Protein AF-J9GJM1-F1 (afdb_monomer_lite)

Structure (mmCIF, N/CA/C/O backbone):
data_AF-J9GJM1-F1
#
_entry.id   AF-J9GJM1-F1
#
loop_
_atom_site.group_PDB
_atom_site.id
_atom_site.type_symbol
_atom_site.label_atom_id
_atom_site.label_alt_id
_atom_site.label_comp_id
_atom_site.label_asym_id
_atom_site.label_entity_id
_atom_site.label_seq_id
_atom_site.pdbx_PDB_ins_code
_atom_site.Cartn_x
_a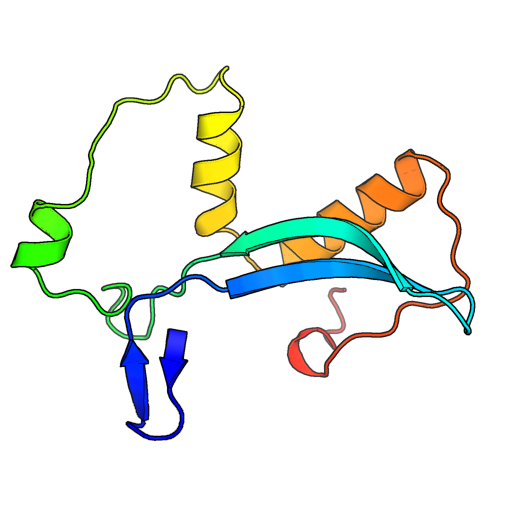tom_site.Cartn_y
_atom_site.Cartn_z
_atom_site.occupancy
_atom_site.B_iso_or_equiv
_atom_site.auth_seq_id
_atom_site.auth_comp_id
_atom_site.auth_asym_id
_atom_site.auth_atom_id
_atom_site.pdbx_PDB_model_num
ATOM 1 N N . MET A 1 1 ? 3.199 -7.827 -9.903 1.00 84.38 1 MET A N 1
ATOM 2 C CA . MET A 1 1 ? 2.389 -8.798 -9.146 1.00 84.38 1 MET A CA 1
ATOM 3 C C . MET A 1 1 ? 2.977 -10.176 -9.384 1.00 84.38 1 MET A C 1
ATOM 5 O O . MET A 1 1 ? 3.256 -10.473 -10.536 1.00 84.38 1 MET A O 1
ATOM 9 N N . PHE A 1 2 ? 3.234 -10.973 -8.349 1.00 85.38 2 PHE A N 1
ATOM 10 C CA . PHE A 1 2 ? 3.611 -12.375 -8.567 1.00 85.38 2 PHE A CA 1
ATOM 11 C C . PHE A 1 2 ? 2.411 -13.164 -9.107 1.00 85.38 2 PHE A C 1
ATOM 13 O O . PHE A 1 2 ? 1.360 -13.179 -8.471 1.00 85.38 2 PHE A O 1
ATOM 20 N N . ASP A 1 3 ? 2.573 -13.769 -10.278 1.00 86.44 3 ASP A N 1
ATOM 21 C CA . ASP A 1 3 ? 1.621 -14.689 -10.883 1.00 86.44 3 ASP A CA 1
ATOM 22 C C . ASP A 1 3 ? 2.062 -16.124 -10.585 1.00 86.44 3 ASP A C 1
ATOM 24 O O . ASP A 1 3 ? 3.156 -16.548 -10.965 1.00 86.44 3 ASP A O 1
ATOM 28 N N . HIS A 1 4 ? 1.202 -16.861 -9.887 1.00 87.00 4 HIS A N 1
ATOM 29 C CA . HIS A 1 4 ? 1.449 -18.249 -9.515 1.00 87.00 4 HIS A CA 1
ATOM 30 C C . HIS A 1 4 ? 1.315 -19.213 -10.697 1.00 87.00 4 HIS A C 1
ATOM 32 O O . HIS A 1 4 ? 1.875 -20.299 -10.627 1.00 87.00 4 HIS A O 1
ATOM 38 N N . VAL A 1 5 ? 0.624 -18.829 -11.778 1.00 90.69 5 VAL A N 1
ATOM 39 C CA . VAL A 1 5 ? 0.465 -19.682 -12.965 1.00 90.69 5 VAL A CA 1
ATOM 40 C C . VAL A 1 5 ? 1.752 -19.692 -13.783 1.00 90.69 5 VAL A C 1
ATOM 42 O O . VAL A 1 5 ? 2.293 -20.749 -14.092 1.00 90.69 5 VAL A O 1
ATOM 45 N N . THR A 1 6 ? 2.286 -18.513 -14.103 1.00 88.75 6 THR A N 1
ATOM 46 C CA . THR A 1 6 ? 3.533 -18.391 -14.877 1.00 88.75 6 THR A CA 1
ATOM 47 C C . THR A 1 6 ? 4.795 -18.368 -14.011 1.00 88.75 6 THR A C 1
ATOM 49 O O . THR A 1 6 ? 5.902 -18.285 -14.543 1.00 88.75 6 THR A O 1
ATOM 52 N N . HIS A 1 7 ? 4.651 -18.406 -12.680 1.00 86.50 7 HIS A N 1
ATOM 53 C CA . HIS A 1 7 ? 5.738 -18.246 -11.706 1.00 86.50 7 HIS A CA 1
ATOM 54 C C . HIS A 1 7 ? 6.598 -16.993 -11.956 1.00 86.50 7 HIS A C 1
ATOM 56 O O . HIS A 1 7 ? 7.812 -16.978 -11.721 1.00 86.50 7 HIS A O 1
ATOM 62 N N . SER A 1 8 ? 5.973 -15.916 -12.436 1.00 85.06 8 SER A N 1
ATOM 63 C CA . SER A 1 8 ? 6.656 -14.702 -12.882 1.00 85.06 8 SER A CA 1
ATOM 64 C C . SER A 1 8 ? 6.061 -13.443 -12.253 1.00 85.06 8 SER A C 1
ATOM 66 O O . SER A 1 8 ? 4.963 -13.452 -11.704 1.00 85.06 8 SER A O 1
ATOM 68 N N . PHE A 1 9 ? 6.806 -12.335 -12.279 1.00 85.62 9 PHE A N 1
ATOM 69 C CA . PHE A 1 9 ? 6.259 -11.039 -11.883 1.00 85.62 9 PHE A CA 1
ATOM 70 C C . PHE A 1 9 ? 5.691 -10.333 -13.111 1.00 85.62 9 PHE A C 1
ATOM 72 O O . PHE A 1 9 ? 6.446 -9.930 -13.991 1.00 85.62 9 PHE A O 1
ATOM 79 N N . ILE A 1 10 ? 4.375 -10.137 -13.129 1.00 89.12 10 ILE A N 1
ATOM 80 C CA . ILE A 1 10 ? 3.666 -9.394 -14.173 1.00 89.12 10 ILE A CA 1
ATOM 81 C C . ILE A 1 10 ? 3.471 -7.928 -13.773 1.00 89.12 10 ILE A C 1
ATOM 83 O O . ILE A 1 10 ? 3.426 -7.590 -12.582 1.00 89.12 10 ILE A O 1
ATOM 87 N N . TYR A 1 11 ? 3.343 -7.043 -14.759 1.00 89.56 11 TYR A N 1
ATOM 88 C CA . TYR A 1 11 ? 3.008 -5.643 -14.516 1.00 89.56 11 TYR A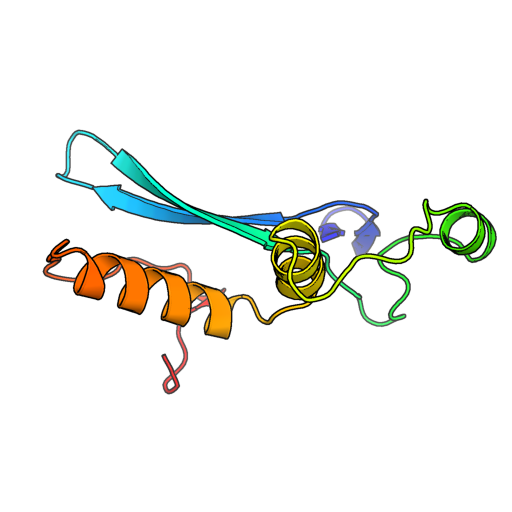 CA 1
ATOM 89 C C . TYR A 1 11 ? 1.589 -5.514 -13.946 1.00 89.56 11 TYR A C 1
ATOM 91 O O . TYR A 1 11 ? 0.641 -6.079 -14.482 1.00 89.56 11 TYR A O 1
ATOM 99 N N . GLY A 1 12 ? 1.443 -4.777 -12.846 1.00 90.00 12 GLY A N 1
ATOM 100 C CA . GLY A 1 12 ? 0.150 -4.558 -12.203 1.00 90.00 12 GLY A CA 1
ATOM 101 C C . GLY A 1 12 ? 0.274 -3.924 -10.822 1.00 90.00 12 GLY A C 1
ATOM 102 O O . GLY A 1 12 ? 1.370 -3.842 -10.254 1.00 90.00 12 GLY A O 1
ATOM 103 N N . MET A 1 13 ? -0.866 -3.495 -10.283 1.00 91.62 13 MET A N 1
ATOM 104 C CA . MET A 1 13 ? -0.991 -2.923 -8.942 1.00 91.62 13 MET A CA 1
ATOM 105 C C . MET A 1 13 ? -1.805 -3.853 -8.039 1.00 91.62 13 MET A C 1
ATOM 107 O O . MET A 1 13 ? -2.652 -4.606 -8.511 1.00 91.62 13 MET A O 1
ATOM 111 N N . LYS A 1 14 ? -1.533 -3.807 -6.736 1.00 92.12 14 LYS A N 1
ATOM 112 C CA . LYS A 1 14 ? -2.332 -4.449 -5.691 1.00 92.12 14 LYS A CA 1
ATOM 113 C C . LYS A 1 14 ? -3.053 -3.369 -4.898 1.00 92.12 14 LYS A C 1
ATOM 115 O O . LYS A 1 14 ? -2.421 -2.387 -4.520 1.00 92.12 14 LYS A O 1
ATOM 120 N N . CYS A 1 15 ? -4.338 -3.567 -4.643 1.00 94.19 15 CYS A N 1
ATOM 121 C CA . CYS A 1 15 ? -5.096 -2.742 -3.713 1.00 94.19 15 CYS A CA 1
ATOM 122 C C . CYS A 1 15 ? -5.036 -3.394 -2.329 1.00 94.19 15 CYS A C 1
ATOM 124 O O . CYS A 1 15 ? -5.337 -4.581 -2.201 1.00 94.19 15 CYS A O 1
ATOM 126 N N . LEU A 1 16 ? -4.602 -2.640 -1.326 1.00 95.19 16 LEU A N 1
ATOM 127 C CA . LEU A 1 16 ? -4.761 -2.980 0.081 1.00 95.19 16 LEU A CA 1
ATOM 128 C C . LEU A 1 16 ? -5.943 -2.170 0.604 1.00 95.19 16 LEU A C 1
ATOM 130 O O . LEU A 1 16 ? -6.004 -0.966 0.373 1.00 95.19 16 LEU A O 1
ATOM 134 N N . THR A 1 17 ? -6.882 -2.821 1.280 1.00 96.19 17 THR A N 1
ATOM 135 C CA . THR A 1 17 ? -8.115 -2.180 1.743 1.00 96.19 17 THR A CA 1
ATOM 136 C C . THR A 1 17 ? -8.359 -2.547 3.194 1.00 96.19 17 THR A C 1
ATOM 138 O O . THR A 1 17 ? -8.386 -3.729 3.534 1.00 96.19 17 THR A O 1
ATOM 141 N N . LEU A 1 18 ? -8.560 -1.533 4.030 1.00 96.44 18 LEU A N 1
ATOM 142 C CA . LEU A 1 18 ? -9.104 -1.692 5.369 1.00 96.44 18 LEU A CA 1
ATOM 143 C C . LEU A 1 18 ? -10.621 -1.550 5.279 1.00 96.44 18 LEU A C 1
ATOM 145 O O . LEU A 1 18 ? -11.133 -0.563 4.743 1.00 96.44 18 LEU A O 1
ATOM 149 N N . ALA A 1 19 ? -11.340 -2.531 5.812 1.00 96.69 19 ALA A N 1
ATOM 150 C CA . ALA A 1 19 ? -12.791 -2.527 5.816 1.00 96.69 19 ALA A CA 1
ATOM 151 C C . ALA A 1 19 ? -13.345 -2.756 7.222 1.00 96.69 19 ALA A C 1
ATOM 153 O O . ALA A 1 19 ? -12.817 -3.561 7.991 1.00 96.69 19 ALA A O 1
ATOM 154 N N . LEU A 1 20 ? -14.427 -2.048 7.536 1.00 95.75 20 LEU A N 1
ATOM 155 C CA . LEU A 1 20 ? -15.202 -2.222 8.754 1.00 95.75 20 LEU A CA 1
ATOM 156 C C . LEU A 1 20 ? -16.386 -3.143 8.465 1.00 95.75 20 LEU A C 1
ATOM 158 O O . LEU A 1 20 ? -17.180 -2.869 7.565 1.00 95.75 20 LEU A O 1
ATOM 162 N N . SER A 1 21 ? -16.521 -4.210 9.248 1.00 94.50 21 SER A N 1
ATOM 163 C CA . SER A 1 21 ? -17.643 -5.142 9.146 1.00 94.50 21 SER A CA 1
ATOM 164 C C . SER A 1 21 ? -18.482 -5.122 10.418 1.00 94.50 21 SER A C 1
ATOM 166 O O . SER A 1 21 ? -17.941 -5.201 11.521 1.00 94.50 21 SER A O 1
ATOM 168 N N . ASP A 1 22 ? -19.803 -5.048 10.258 1.00 92.00 22 ASP A N 1
ATOM 169 C CA . ASP A 1 22 ? -20.781 -5.215 11.345 1.00 92.00 22 ASP A CA 1
ATOM 170 C C . ASP A 1 22 ? -21.356 -6.648 11.404 1.00 92.00 22 ASP A C 1
ATOM 172 O O . ASP A 1 22 ? -22.286 -6.930 12.161 1.00 92.00 22 ASP A O 1
ATOM 176 N N . GLY A 1 23 ? -20.806 -7.563 10.594 1.00 91.69 23 GLY A N 1
ATOM 177 C CA . GLY A 1 23 ? -21.275 -8.942 10.441 1.00 91.69 23 GLY A CA 1
ATOM 178 C C . GLY A 1 23 ? -22.383 -9.130 9.398 1.00 91.69 23 GLY A C 1
ATOM 179 O O . GLY A 1 23 ? -22.711 -10.271 9.078 1.00 91.69 23 GLY A O 1
ATOM 180 N N . LYS A 1 24 ? -22.941 -8.050 8.839 1.00 93.62 24 LYS A N 1
ATOM 181 C CA . LYS A 1 24 ? -23.923 -8.080 7.737 1.00 93.62 24 LYS A CA 1
ATOM 182 C C . LYS A 1 24 ? -23.435 -7.307 6.515 1.00 93.62 24 LYS A C 1
ATOM 184 O O . LYS A 1 24 ? -23.603 -7.760 5.388 1.00 93.62 24 LYS A O 1
ATOM 189 N N . SER A 1 25 ? -22.825 -6.157 6.755 1.00 94.62 25 SER A N 1
ATOM 190 C CA . SER A 1 25 ? -22.295 -5.224 5.771 1.00 94.62 25 SER A CA 1
ATOM 191 C C . SER A 1 25 ? -20.793 -5.061 5.974 1.00 94.62 25 SER A C 1
ATOM 193 O O . SER A 1 25 ? -20.285 -5.192 7.088 1.00 94.62 25 SER A O 1
ATOM 195 N N . CYS A 1 26 ? -20.081 -4.760 4.891 1.00 95.00 26 CYS A N 1
ATOM 196 C CA . CYS A 1 26 ? -18.643 -4.521 4.907 1.00 95.00 26 CYS A CA 1
ATOM 197 C C . CYS A 1 26 ? -18.349 -3.216 4.167 1.00 95.00 26 CYS A C 1
ATOM 199 O O . CYS A 1 26 ? -18.620 -3.101 2.971 1.00 95.00 26 CYS A O 1
ATOM 201 N N . TYR A 1 27 ? -17.825 -2.229 4.888 1.00 94.81 27 TYR A N 1
ATOM 202 C CA . TYR A 1 27 ? -17.579 -0.884 4.385 1.00 94.81 27 TYR A CA 1
ATOM 203 C C . TYR A 1 27 ? -16.075 -0.671 4.209 1.00 94.81 27 TYR A C 1
ATOM 205 O O . TYR A 1 27 ? -15.350 -0.747 5.202 1.00 94.81 27 TYR A O 1
ATOM 213 N N . PRO A 1 28 ? -15.571 -0.394 2.995 1.00 96.12 28 PRO A N 1
ATOM 214 C CA . PRO A 1 28 ? -14.184 0.018 2.828 1.00 96.12 28 PRO A CA 1
ATOM 215 C C . PRO A 1 28 ? -14.003 1.406 3.453 1.00 96.12 28 PRO A C 1
ATOM 217 O O . PRO A 1 28 ? -14.676 2.356 3.057 1.00 96.12 28 PRO A O 1
ATOM 220 N N . ILE A 1 29 ? -13.117 1.513 4.442 1.00 95.88 29 ILE A N 1
ATOM 221 C CA . ILE A 1 29 ? -12.878 2.760 5.187 1.00 95.88 29 ILE A CA 1
ATOM 222 C C . ILE A 1 29 ? -11.532 3.403 4.847 1.00 95.88 29 ILE A C 1
ATOM 224 O O . ILE A 1 29 ? -11.382 4.608 5.015 1.00 95.88 29 ILE A O 1
ATOM 228 N N . ASP A 1 30 ? -10.572 2.626 4.340 1.00 95.75 30 ASP A N 1
ATOM 229 C CA . ASP A 1 30 ? -9.288 3.135 3.855 1.00 95.75 30 ASP A CA 1
ATOM 230 C C . ASP A 1 30 ? -8.713 2.200 2.778 1.00 95.75 30 ASP A C 1
ATOM 232 O O . ASP A 1 30 ? -9.021 1.003 2.747 1.00 95.75 30 ASP A O 1
ATOM 236 N N . PHE A 1 31 ? -7.886 2.729 1.876 1.00 95.44 31 PHE A N 1
ATOM 237 C CA . PHE A 1 31 ? -7.210 1.930 0.859 1.00 95.44 31 PHE A CA 1
ATOM 238 C C . PHE A 1 31 ? -5.898 2.551 0.375 1.00 95.44 31 PHE A C 1
ATOM 240 O O . PHE A 1 31 ? -5.691 3.762 0.394 1.00 95.44 31 PHE A O 1
ATOM 247 N N . SER A 1 32 ? -5.016 1.696 -0.134 1.00 95.00 32 SER A N 1
ATOM 248 C CA . SER A 1 32 ? -3.762 2.088 -0.763 1.00 95.00 32 SER A CA 1
ATOM 249 C C . SER A 1 32 ? -3.469 1.194 -1.959 1.00 95.00 32 SER A C 1
ATOM 251 O O . SER A 1 32 ? -3.839 0.018 -2.016 1.00 95.00 32 SER A O 1
ATOM 253 N N . LEU A 1 33 ? -2.778 1.755 -2.945 1.00 94.69 33 LEU A N 1
ATOM 254 C CA . LEU A 1 33 ? -2.329 1.015 -4.115 1.00 94.69 33 LEU A CA 1
ATOM 255 C C . LEU A 1 33 ? -0.836 0.762 -3.996 1.00 94.69 33 LEU A C 1
ATOM 257 O O . LEU A 1 33 ? -0.089 1.690 -3.731 1.00 94.69 33 LEU A O 1
ATOM 261 N N . HIS A 1 34 ? -0.405 -0.469 -4.250 1.00 93.62 34 HIS A N 1
ATOM 262 C CA . HIS A 1 34 ? 0.988 -0.896 -4.171 1.00 93.62 34 HIS A CA 1
ATOM 263 C C . HIS A 1 34 ? 1.439 -1.532 -5.481 1.00 93.62 34 HIS A C 1
ATOM 265 O O . HIS A 1 34 ? 0.679 -2.231 -6.154 1.00 93.62 34 HIS A O 1
ATOM 271 N N . ARG A 1 35 ? 2.713 -1.361 -5.826 1.00 91.69 35 ARG A N 1
ATOM 272 C CA . ARG A 1 35 ? 3.368 -2.090 -6.917 1.00 91.69 35 ARG A CA 1
ATOM 273 C C . ARG A 1 35 ? 4.460 -2.990 -6.360 1.00 91.69 35 ARG A C 1
ATOM 275 O O . ARG A 1 35 ? 5.144 -2.658 -5.401 1.00 91.69 35 ARG A O 1
ATOM 282 N N . GLU A 1 36 ? 4.648 -4.147 -6.981 1.00 89.81 36 GLU A N 1
ATOM 283 C CA . GLU A 1 36 ? 5.623 -5.128 -6.503 1.00 89.81 36 GLU A CA 1
ATOM 284 C C . GLU A 1 36 ? 6.889 -5.078 -7.345 1.00 89.81 36 GLU A C 1
ATOM 286 O O . GLU A 1 36 ? 6.845 -5.347 -8.542 1.00 89.81 36 GLU A O 1
ATOM 291 N N . LYS A 1 37 ? 8.021 -4.778 -6.702 1.00 88.75 37 LYS A N 1
ATOM 292 C CA . LYS A 1 37 ? 9.351 -4.735 -7.332 1.00 88.75 37 LYS A CA 1
ATOM 293 C C . LYS A 1 37 ? 9.733 -6.072 -7.976 1.00 88.75 37 LYS A C 1
ATOM 295 O O . LYS A 1 37 ? 10.363 -6.082 -9.032 1.00 88.75 37 LYS A O 1
ATOM 300 N N . GLY A 1 38 ? 9.355 -7.183 -7.343 1.00 85.50 38 GLY A N 1
ATOM 301 C CA . GLY A 1 38 ? 9.817 -8.524 -7.698 1.00 85.50 38 GLY A CA 1
ATOM 302 C C . GLY A 1 38 ? 11.315 -8.726 -7.450 1.00 85.50 38 GLY A C 1
ATOM 303 O O . GLY A 1 38 ? 12.036 -7.789 -7.102 1.00 85.50 38 GLY A O 1
ATOM 304 N N . LYS A 1 39 ? 11.810 -9.956 -7.644 1.00 84.50 39 LYS A N 1
ATOM 305 C CA . LYS A 1 39 ? 13.232 -10.297 -7.415 1.00 84.50 39 LYS A CA 1
ATOM 306 C C . LYS A 1 39 ? 14.185 -9.456 -8.276 1.00 84.50 39 LYS A C 1
ATOM 308 O O . LYS A 1 39 ? 15.230 -9.023 -7.802 1.00 84.50 39 LYS A O 1
ATOM 313 N N . LYS A 1 40 ? 13.797 -9.183 -9.527 1.00 86.81 40 LYS A N 1
ATOM 314 C CA . LYS A 1 40 ? 14.575 -8.394 -10.499 1.00 86.81 40 LYS A CA 1
ATOM 315 C C . LYS A 1 40 ? 14.430 -6.874 -10.326 1.00 86.81 40 LYS A C 1
ATOM 317 O O . LYS A 1 40 ? 15.102 -6.124 -11.030 1.00 86.81 40 LYS A O 1
ATOM 322 N N . LYS A 1 41 ? 13.577 -6.408 -9.401 1.00 88.56 41 LYS A N 1
ATOM 323 C CA . LYS A 1 41 ? 13.290 -4.979 -9.154 1.00 88.56 41 LYS A CA 1
ATOM 324 C C . LYS A 1 41 ? 12.845 -4.219 -10.415 1.00 88.56 41 LYS A C 1
ATOM 326 O O . LYS A 1 41 ? 13.099 -3.023 -10.563 1.00 88.56 41 LYS A O 1
ATOM 331 N N . ASP A 1 42 ? 12.203 -4.917 -11.343 1.00 90.94 42 ASP A N 1
ATOM 332 C CA . ASP A 1 42 ? 11.764 -4.398 -12.639 1.00 90.94 42 ASP A CA 1
ATOM 333 C C . ASP A 1 42 ? 10.255 -4.141 -12.706 1.00 90.94 42 ASP A C 1
ATOM 335 O O . ASP A 1 42 ? 9.784 -3.572 -13.688 1.00 90.94 42 ASP A O 1
ATOM 339 N N . TYR A 1 43 ? 9.513 -4.481 -11.647 1.00 90.12 43 TYR A N 1
ATOM 340 C CA . TYR A 1 43 ? 8.059 -4.331 -11.563 1.00 90.12 43 TYR A CA 1
ATOM 341 C C . TYR A 1 43 ? 7.295 -5.089 -12.662 1.00 90.12 43 TYR A C 1
ATOM 343 O O . TYR A 1 43 ? 6.186 -4.693 -13.024 1.00 90.12 43 TYR A O 1
ATOM 351 N N . GLY A 1 44 ? 7.887 -6.159 -13.206 1.00 89.94 44 GLY A N 1
ATOM 352 C CA . GLY A 1 44 ? 7.304 -6.919 -14.314 1.00 89.94 44 GLY A CA 1
ATOM 353 C C . GLY A 1 44 ? 7.337 -6.183 -15.655 1.00 89.94 44 GLY A C 1
ATOM 354 O O . GLY A 1 44 ? 6.516 -6.459 -16.525 1.00 89.94 44 GLY A O 1
ATOM 355 N N . LEU A 1 45 ? 8.253 -5.221 -15.820 1.00 91.44 45 LEU A N 1
ATOM 356 C CA . LEU A 1 45 ? 8.407 -4.426 -17.038 1.00 91.44 45 LEU A CA 1
ATOM 357 C C . LEU A 1 45 ? 9.780 -4.620 -17.680 1.00 91.44 45 LEU A C 1
ATOM 359 O O . LEU A 1 45 ? 10.818 -4.651 -17.014 1.00 91.44 45 LEU A O 1
ATOM 363 N N . THR A 1 46 ? 9.804 -4.625 -19.011 1.00 91.31 46 THR A N 1
ATOM 364 C CA . THR A 1 46 ? 11.052 -4.584 -19.781 1.00 91.31 46 THR A CA 1
ATOM 365 C C . THR A 1 46 ? 11.781 -3.246 -19.605 1.00 91.31 46 THR A C 1
ATOM 367 O O . THR A 1 46 ? 11.216 -2.236 -19.176 1.00 91.31 46 THR A O 1
ATOM 370 N N . LEU A 1 47 ? 13.067 -3.197 -19.968 1.00 92.00 47 LEU A N 1
ATOM 371 C CA . LEU A 1 47 ? 13.843 -1.948 -19.955 1.00 92.00 47 LEU A CA 1
ATOM 372 C C . LEU A 1 47 ? 13.227 -0.860 -20.848 1.00 92.00 47 LEU A C 1
ATOM 374 O O . LEU A 1 47 ? 13.224 0.304 -20.452 1.00 92.00 47 LEU A O 1
ATOM 378 N N . LYS A 1 48 ? 12.694 -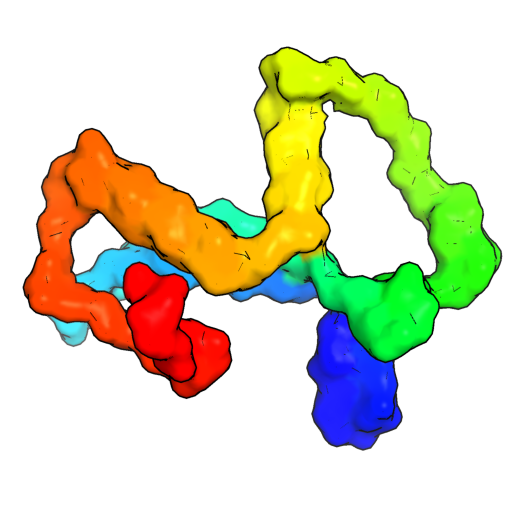1.232 -22.020 1.00 94.31 48 LYS A N 1
ATOM 379 C CA . LYS A 1 48 ? 12.029 -0.304 -22.945 1.00 94.31 48 LYS A CA 1
ATOM 380 C C . LYS A 1 48 ? 10.777 0.301 -22.302 1.00 94.31 48 LYS A C 1
ATOM 382 O O . LYS A 1 48 ? 10.706 1.517 -22.151 1.00 94.31 48 LYS A O 1
ATOM 387 N N . GLN A 1 49 ? 9.884 -0.543 -21.785 1.00 93.06 49 GLN A N 1
ATOM 388 C CA . GLN A 1 49 ? 8.655 -0.096 -21.117 1.00 93.06 49 GLN A CA 1
ATOM 389 C C . GLN A 1 49 ? 8.938 0.784 -19.891 1.00 93.06 49 GLN A C 1
ATOM 391 O O . GLN A 1 49 ? 8.264 1.785 -19.678 1.00 93.06 49 GLN A O 1
ATOM 396 N N . ARG A 1 50 ? 9.968 0.468 -19.090 1.00 90.75 50 ARG A N 1
ATOM 397 C CA . ARG A 1 50 ? 10.369 1.316 -17.949 1.00 90.75 50 ARG A CA 1
ATOM 398 C C . ARG A 1 50 ? 10.849 2.702 -18.376 1.00 90.75 50 ARG A C 1
ATOM 400 O O . ARG A 1 50 ? 10.638 3.671 -17.649 1.00 90.75 50 ARG A O 1
ATOM 407 N N . LYS A 1 51 ? 11.506 2.817 -19.533 1.00 92.19 51 LYS A N 1
ATOM 408 C CA . LYS A 1 51 ? 11.941 4.114 -20.071 1.00 92.19 51 LYS A CA 1
ATOM 409 C C . LYS A 1 51 ? 10.759 4.954 -20.555 1.00 92.19 51 LYS A C 1
ATOM 411 O O . LYS A 1 51 ? 10.796 6.163 -20.337 1.00 92.19 51 LYS A O 1
ATOM 416 N N . GLU A 1 52 ? 9.749 4.302 -21.129 1.00 93.94 52 GLU A N 1
ATOM 417 C CA . GLU A 1 52 ? 8.507 4.889 -21.658 1.00 93.94 52 GLU A CA 1
ATOM 418 C C . GLU A 1 52 ? 7.478 5.248 -20.575 1.00 93.94 52 GLU A C 1
ATOM 420 O O . GLU A 1 52 ? 6.513 5.953 -20.861 1.00 93.94 52 GLU A O 1
ATOM 425 N N . GLN A 1 53 ? 7.666 4.799 -19.327 1.00 89.69 53 GLN A N 1
ATOM 426 C CA . GLN A 1 53 ? 6.786 5.190 -18.227 1.00 89.69 53 GLN A CA 1
ATOM 427 C C . GLN A 1 53 ? 6.684 6.710 -18.116 1.00 89.69 53 GLN A C 1
ATOM 429 O O . GLN 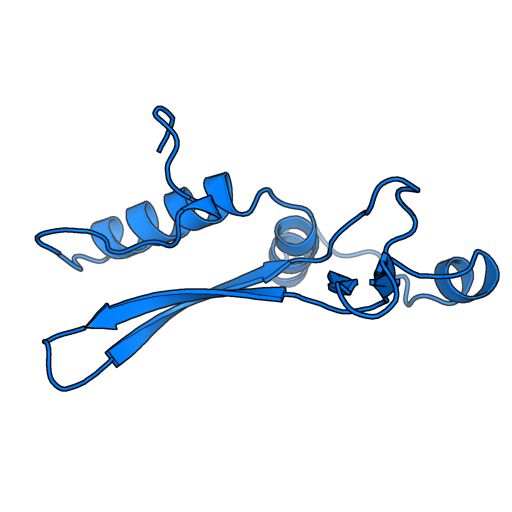A 1 53 ? 7.692 7.417 -18.160 1.00 89.69 53 GLN A O 1
ATOM 434 N N . PHE A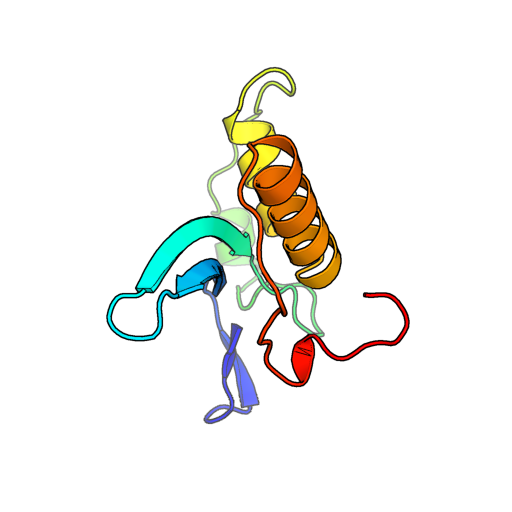 1 54 ? 5.460 7.183 -17.886 1.00 89.44 54 PHE A N 1
ATOM 435 C CA . PHE A 1 54 ? 5.182 8.589 -17.645 1.00 89.44 54 PHE A CA 1
ATOM 436 C C . PHE A 1 54 ? 6.030 9.125 -16.481 1.00 89.44 54 PHE A C 1
ATOM 438 O O . PHE A 1 54 ? 6.016 8.583 -15.367 1.00 89.44 54 PHE A O 1
ATOM 445 N N . LYS A 1 55 ? 6.776 10.198 -16.752 1.00 87.56 55 LYS A N 1
ATOM 446 C CA . LYS A 1 55 ? 7.659 10.870 -15.799 1.00 87.56 55 LYS A CA 1
ATOM 447 C C . LYS A 1 55 ? 7.230 12.317 -15.684 1.00 87.56 55 LYS A C 1
ATOM 449 O O . LYS A 1 55 ? 7.276 13.064 -16.651 1.00 87.56 55 LYS A O 1
ATOM 454 N N . GLU A 1 56 ? 6.876 12.699 -14.471 1.00 88.94 56 GLU A N 1
ATOM 455 C CA . GLU A 1 56 ? 6.519 14.064 -14.125 1.00 88.94 56 GLU A CA 1
ATOM 456 C C . GLU A 1 56 ? 7.169 14.406 -12.791 1.00 88.94 56 GLU A C 1
ATOM 458 O O . GLU A 1 56 ? 7.202 13.578 -11.868 1.00 88.94 56 GLU A O 1
ATOM 463 N N . LYS A 1 57 ? 7.718 15.620 -12.702 1.00 89.38 57 LYS A N 1
ATOM 464 C CA . LYS A 1 57 ? 8.274 16.142 -11.459 1.00 89.38 57 LYS A CA 1
ATOM 465 C C . LYS A 1 57 ? 7.114 16.581 -10.568 1.00 89.38 57 LYS A C 1
ATOM 467 O O . LYS A 1 57 ? 6.540 17.644 -10.769 1.00 89.38 57 LYS A O 1
ATOM 472 N N . ARG A 1 58 ? 6.788 15.753 -9.579 1.00 90.38 58 ARG A N 1
ATOM 473 C CA . ARG A 1 58 ? 5.729 16.036 -8.605 1.00 90.38 58 ARG A CA 1
ATOM 474 C C . ARG A 1 58 ? 6.251 16.946 -7.502 1.00 90.38 58 ARG A C 1
ATOM 476 O O . ARG A 1 58 ? 7.366 16.756 -7.014 1.00 90.38 58 ARG A O 1
ATOM 483 N N . ASN A 1 59 ? 5.445 17.922 -7.102 1.00 93.81 59 ASN A N 1
ATOM 484 C CA . ASN A 1 59 ? 5.745 18.755 -5.945 1.00 93.81 59 ASN A CA 1
ATOM 485 C C . ASN A 1 59 ? 5.484 17.949 -4.666 1.00 93.81 59 ASN A C 1
ATOM 487 O O . ASN A 1 59 ? 4.392 17.420 -4.492 1.00 93.81 59 ASN A O 1
ATOM 491 N N . ALA A 1 60 ? 6.459 17.887 -3.757 1.00 93.00 60 ALA A N 1
ATOM 492 C CA . ALA A 1 60 ? 6.340 17.147 -2.500 1.00 93.00 60 ALA A CA 1
ATOM 493 C C . ALA A 1 60 ? 5.197 17.640 -1.593 1.00 93.00 60 ALA A C 1
ATOM 495 O O . ALA A 1 60 ? 4.724 16.893 -0.744 1.00 93.00 60 ALA A O 1
ATOM 496 N N . LYS A 1 61 ? 4.739 18.885 -1.780 1.00 94.25 61 LYS A N 1
ATOM 497 C CA . LYS A 1 61 ? 3.589 19.448 -1.059 1.00 94.25 61 LYS A CA 1
ATOM 498 C C . LYS A 1 61 ? 2.243 18.956 -1.592 1.00 94.25 61 LYS A C 1
ATOM 500 O O . LYS A 1 61 ? 1.231 19.141 -0.923 1.00 94.25 61 LYS A O 1
ATOM 505 N N . ASN A 1 62 ? 2.216 18.367 -2.787 1.00 94.06 62 ASN A N 1
ATOM 506 C CA . ASN A 1 62 ? 0.972 17.962 -3.414 1.00 94.06 62 ASN A CA 1
ATOM 507 C C . ASN A 1 62 ? 0.577 16.529 -3.003 1.00 94.06 62 ASN A C 1
ATOM 509 O O . ASN A 1 62 ? 1.442 15.663 -2.826 1.00 94.06 62 ASN A O 1
ATOM 513 N N . PRO A 1 63 ? -0.731 16.231 -2.900 1.00 90.81 63 PRO A N 1
ATOM 514 C CA . PRO A 1 63 ? -1.203 14.923 -2.442 1.00 90.81 63 PRO A CA 1
ATOM 515 C C . PRO A 1 63 ? -0.875 13.746 -3.381 1.00 90.81 63 PRO A C 1
ATOM 517 O O . PRO A 1 63 ? -0.922 12.587 -2.959 1.00 90.81 63 PRO A O 1
ATOM 520 N N . ASP A 1 64 ? -0.573 14.012 -4.651 1.00 90.88 64 ASP A N 1
ATOM 521 C CA . ASP A 1 64 ? -0.179 13.009 -5.645 1.00 90.88 64 ASP A CA 1
ATOM 522 C C . ASP A 1 64 ? 1.250 12.493 -5.415 1.00 90.88 64 ASP A C 1
ATOM 524 O O . ASP A 1 64 ? 1.536 11.328 -5.702 1.00 90.88 64 ASP A O 1
ATOM 528 N N . TYR A 1 65 ? 2.136 13.313 -4.834 1.00 92.75 65 TYR A N 1
ATOM 529 C CA . TYR A 1 65 ? 3.467 12.873 -4.417 1.00 92.75 65 TYR A CA 1
ATOM 530 C C . TYR A 1 65 ? 3.371 11.793 -3.335 1.00 92.75 65 TYR A C 1
ATOM 532 O O . TYR A 1 65 ? 3.978 10.729 -3.473 1.00 92.75 65 TYR A O 1
ATOM 540 N N . ALA A 1 66 ? 2.554 12.035 -2.304 1.00 91.50 66 ALA A N 1
ATOM 541 C CA . ALA A 1 66 ? 2.315 11.072 -1.230 1.00 91.50 66 ALA A CA 1
ATOM 542 C C . ALA A 1 66 ? 1.745 9.754 -1.779 1.00 91.50 66 ALA A C 1
ATOM 544 O O . ALA A 1 66 ? 2.298 8.689 -1.516 1.00 91.50 66 ALA A O 1
ATOM 545 N N . ARG A 1 67 ? 0.732 9.829 -2.654 1.00 90.75 67 ARG A N 1
ATOM 546 C CA . ARG A 1 67 ? 0.147 8.649 -3.320 1.00 90.75 67 ARG A CA 1
ATOM 547 C C . ARG A 1 67 ? 1.155 7.869 -4.154 1.00 90.75 67 ARG A C 1
ATOM 549 O O . ARG A 1 67 ? 1.130 6.639 -4.196 1.00 90.75 67 ARG A O 1
ATOM 556 N N . LYS A 1 68 ? 2.069 8.572 -4.825 1.00 91.75 68 LYS A N 1
ATOM 557 C CA . LYS A 1 68 ? 3.126 7.919 -5.594 1.00 91.75 68 LYS A CA 1
ATOM 558 C C . LYS A 1 68 ? 4.129 7.202 -4.691 1.00 91.75 68 LYS A C 1
ATOM 560 O O . LYS A 1 68 ? 4.576 6.121 -5.068 1.00 91.75 68 LYS A O 1
ATOM 565 N N . ALA A 1 69 ? 4.476 7.786 -3.545 1.00 91.19 69 ALA A N 1
ATOM 566 C CA . ALA A 1 69 ? 5.364 7.170 -2.563 1.00 91.19 69 ALA A CA 1
ATOM 567 C C . ALA A 1 69 ? 4.720 5.936 -1.907 1.00 91.19 69 ALA A C 1
ATOM 569 O O . ALA A 1 69 ? 5.368 4.899 -1.801 1.00 91.19 69 ALA A O 1
ATOM 570 N N . GLU A 1 70 ? 3.426 6.008 -1.577 1.00 92.25 70 GLU A N 1
ATOM 571 C CA . GLU A 1 70 ? 2.647 4.890 -1.017 1.00 92.25 70 GLU A CA 1
ATOM 572 C C . GLU A 1 70 ? 2.680 3.640 -1.906 1.00 92.25 70 GLU A C 1
ATOM 574 O O . GLU A 1 70 ? 2.722 2.522 -1.399 1.00 92.25 70 GLU A O 1
ATOM 579 N N . CYS A 1 71 ? 2.782 3.814 -3.230 1.00 92.75 71 CYS A N 1
ATOM 580 C CA . CYS A 1 71 ? 2.918 2.698 -4.167 1.00 92.75 71 CYS A CA 1
ATOM 581 C C . CYS A 1 71 ? 4.120 1.788 -3.896 1.00 92.75 71 CYS A C 1
ATOM 583 O O . CYS A 1 71 ? 4.075 0.609 -4.250 1.00 92.75 71 CYS A O 1
ATOM 585 N N . ASP A 1 72 ? 5.195 2.331 -3.330 1.00 91.50 72 ASP A N 1
ATOM 586 C CA . ASP A 1 72 ? 6.426 1.602 -3.030 1.00 91.50 72 ASP A CA 1
ATOM 587 C C . ASP A 1 72 ? 6.593 1.295 -1.536 1.00 91.50 72 ASP A C 1
ATOM 589 O O . ASP A 1 72 ? 7.593 0.672 -1.164 1.00 91.50 72 ASP A O 1
ATOM 593 N N . GLU A 1 73 ? 5.628 1.705 -0.710 1.00 93.50 73 GLU A N 1
ATOM 594 C CA . GLU A 1 73 ? 5.612 1.461 0.729 1.00 93.50 73 GLU A CA 1
ATOM 595 C C . GLU A 1 73 ? 5.304 -0.009 1.043 1.00 93.50 73 GLU A C 1
ATOM 597 O O . GLU A 1 73 ? 4.653 -0.730 0.273 1.00 93.50 73 GLU A O 1
ATOM 602 N N . SER A 1 74 ? 5.779 -0.460 2.200 1.00 91.19 74 SER A N 1
ATOM 603 C CA . SER A 1 74 ? 5.458 -1.769 2.754 1.00 91.19 74 SER A CA 1
ATOM 604 C C . SER A 1 74 ? 3.952 -1.885 3.032 1.00 91.19 74 SER A C 1
ATOM 606 O O . SER A 1 74 ? 3.325 -0.992 3.599 1.00 91.19 74 SER A O 1
ATOM 608 N N . LYS A 1 75 ? 3.354 -3.025 2.656 1.00 90.69 75 LYS A N 1
ATOM 609 C CA . LYS A 1 75 ? 1.936 -3.306 2.946 1.00 90.69 75 LYS A CA 1
ATOM 610 C C . LYS A 1 75 ? 1.666 -3.361 4.450 1.00 90.69 75 LYS A C 1
ATOM 612 O O . LYS A 1 75 ? 0.572 -3.012 4.871 1.00 90.69 75 LYS A O 1
ATOM 617 N N . LEU A 1 76 ? 2.650 -3.797 5.240 1.00 91.88 76 LEU A N 1
ATOM 618 C CA . LEU A 1 76 ? 2.534 -3.889 6.693 1.00 91.88 76 LEU A CA 1
ATOM 619 C C . LEU A 1 76 ? 2.493 -2.494 7.325 1.00 91.88 76 LEU A C 1
ATOM 621 O O . LEU A 1 76 ? 1.582 -2.187 8.086 1.00 91.88 76 LEU A O 1
ATOM 625 N N . GLU A 1 77 ? 3.433 -1.629 6.944 1.00 92.94 77 GLU A N 1
ATOM 626 C CA . GLU A 1 77 ? 3.475 -0.241 7.418 1.00 92.94 77 GLU A CA 1
ATOM 627 C C . GLU A 1 77 ? 2.219 0.517 6.996 1.00 92.94 77 GLU A C 1
ATOM 629 O O . GLU A 1 77 ? 1.666 1.315 7.753 1.00 92.94 77 GLU A O 1
ATOM 634 N N . MET A 1 78 ? 1.709 0.216 5.802 1.00 94.50 78 MET A N 1
ATOM 635 C CA . MET A 1 78 ? 0.468 0.806 5.337 1.00 94.50 78 MET A CA 1
ATOM 636 C C . MET A 1 78 ? -0.763 0.304 6.089 1.00 94.50 78 MET A C 1
ATOM 638 O O . MET A 1 78 ? -1.588 1.119 6.489 1.00 94.50 78 MET A O 1
ATOM 642 N N . ALA A 1 79 ? -0.852 -0.995 6.379 1.00 94.12 79 ALA A N 1
ATOM 643 C CA . ALA A 1 79 ? -1.911 -1.536 7.228 1.00 94.12 79 ALA A CA 1
ATOM 644 C C . ALA A 1 79 ? -1.915 -0.871 8.617 1.00 94.12 79 ALA A C 1
ATOM 646 O O . ALA A 1 79 ? -2.969 -0.466 9.103 1.00 94.12 79 ALA A O 1
ATOM 647 N N . ARG A 1 80 ? -0.737 -0.666 9.221 1.00 93.50 80 ARG A N 1
ATOM 648 C CA . ARG A 1 80 ? -0.601 0.063 10.493 1.00 93.50 80 ARG A CA 1
ATOM 649 C C . ARG A 1 80 ? -1.079 1.499 10.394 1.00 93.50 80 ARG A C 1
ATOM 651 O O . ARG A 1 80 ? -1.861 1.939 11.231 1.00 93.50 80 ARG A O 1
ATOM 658 N N . ARG A 1 81 ? -0.652 2.223 9.355 1.00 94.94 81 ARG A N 1
ATOM 659 C CA . ARG A 1 81 ? -1.105 3.598 9.106 1.00 94.94 81 ARG A CA 1
ATOM 660 C C . ARG A 1 81 ? -2.624 3.675 8.968 1.00 94.94 81 ARG A C 1
ATOM 662 O O . ARG A 1 81 ? -3.215 4.542 9.601 1.00 94.94 81 ARG A O 1
ATOM 669 N N . MET A 1 82 ? -3.244 2.768 8.212 1.00 95.50 82 MET A N 1
ATOM 670 C CA . MET A 1 82 ? -4.703 2.712 8.045 1.00 95.50 82 MET A CA 1
ATOM 671 C C . MET A 1 82 ? -5.428 2.445 9.368 1.00 95.50 82 MET A C 1
ATOM 673 O O . MET A 1 82 ? -6.421 3.101 9.670 1.00 95.50 82 MET A O 1
ATOM 677 N N . LEU A 1 83 ? -4.920 1.521 10.191 1.00 95.38 83 LEU A N 1
ATOM 678 C CA . LEU A 1 83 ? -5.497 1.230 11.508 1.00 95.38 83 LEU A CA 1
ATOM 679 C C . LEU A 1 83 ? -5.383 2.435 12.453 1.00 95.38 83 LEU A C 1
ATOM 681 O O . LEU A 1 83 ? -6.376 2.833 13.058 1.00 95.38 83 LEU A O 1
ATOM 685 N N . CYS A 1 84 ? -4.204 3.061 12.537 1.00 94.94 84 CYS A N 1
ATOM 686 C CA . CYS A 1 84 ? -4.002 4.278 13.329 1.00 94.94 84 CYS A CA 1
ATOM 687 C C . CYS A 1 84 ? -4.901 5.426 12.854 1.00 94.94 84 CYS A C 1
ATOM 689 O O . CYS A 1 84 ? -5.448 6.161 13.672 1.00 94.94 84 CYS A O 1
ATOM 691 N N . HIS A 1 85 ? -5.072 5.569 11.539 1.00 95.75 85 HIS A N 1
ATOM 692 C CA . HIS A 1 85 ? -5.945 6.567 10.933 1.00 95.75 85 HIS A CA 1
ATOM 693 C C . HIS A 1 85 ? -7.415 6.324 11.307 1.00 95.75 85 HIS A C 1
ATOM 695 O O . HIS A 1 85 ? -8.082 7.244 11.775 1.00 95.75 85 HIS A O 1
ATOM 701 N N . ALA A 1 86 ? -7.894 5.080 11.210 1.00 96.12 86 ALA A N 1
ATOM 702 C CA . ALA A 1 86 ? -9.249 4.705 11.610 1.00 96.12 86 ALA A CA 1
ATOM 703 C C . ALA A 1 86 ? -9.522 5.015 13.095 1.00 96.12 86 ALA A C 1
ATOM 705 O O . ALA A 1 86 ? -10.514 5.673 13.414 1.00 96.12 86 ALA A O 1
ATOM 706 N N . VAL A 1 87 ? -8.612 4.620 13.994 1.00 96.00 87 VAL A N 1
ATOM 707 C CA . VAL A 1 87 ? -8.724 4.913 15.435 1.00 96.00 87 VAL A CA 1
ATOM 708 C C . VAL A 1 87 ? -8.669 6.419 15.702 1.00 96.00 87 VAL A C 1
ATOM 710 O O . VAL A 1 87 ? -9.478 6.935 16.470 1.00 96.00 87 VAL A O 1
ATOM 713 N N . GLY A 1 88 ? -7.769 7.146 15.031 1.00 96.75 88 GLY A N 1
ATOM 714 C CA . GLY A 1 88 ? -7.662 8.605 15.131 1.00 96.75 88 GLY A CA 1
ATOM 715 C C . GLY A 1 88 ? -8.932 9.346 14.695 1.00 96.75 88 GLY A C 1
ATOM 716 O O . GLY A 1 88 ? -9.218 10.423 15.211 1.00 96.75 88 GLY A O 1
ATOM 717 N N . HIS A 1 89 ? -9.729 8.744 13.809 1.00 95.81 89 HIS A N 1
ATOM 718 C CA . HIS A 1 89 ? -11.048 9.234 13.398 1.00 95.81 89 HIS A CA 1
ATOM 719 C C . HIS A 1 89 ? -12.217 8.683 14.232 1.00 95.81 89 HIS A C 1
ATOM 721 O O . HIS A 1 89 ? -13.376 8.897 13.881 1.00 95.81 89 HIS A O 1
ATOM 727 N N . GLY A 1 90 ? -11.943 8.005 15.349 1.00 95.88 90 GLY A N 1
ATOM 728 C CA . GLY A 1 90 ? -12.965 7.511 16.274 1.00 95.88 90 GLY A CA 1
ATOM 729 C C . GLY A 1 90 ? -13.634 6.201 15.849 1.00 95.88 90 GLY A C 1
ATOM 730 O O . GLY A 1 90 ? -14.641 5.811 16.445 1.00 95.88 90 GLY A O 1
ATOM 731 N N . ILE A 1 91 ? -13.096 5.500 14.846 1.00 95.12 91 ILE A N 1
ATOM 732 C CA . ILE A 1 91 ? -13.575 4.171 14.457 1.00 95.12 91 ILE A CA 1
ATOM 733 C C . ILE A 1 91 ? -12.984 3.146 15.425 1.00 95.12 91 ILE A C 1
ATOM 735 O O . ILE A 1 91 ? -11.806 2.798 15.354 1.00 95.12 91 ILE A O 1
ATOM 739 N N . ASN A 1 92 ? -13.827 2.644 16.325 1.00 91.44 92 ASN A N 1
ATOM 740 C CA . ASN A 1 92 ? -13.457 1.626 17.303 1.00 91.44 92 ASN A CA 1
ATOM 741 C C . ASN A 1 92 ? -13.836 0.225 16.805 1.00 91.44 92 ASN A C 1
ATOM 743 O O . ASN A 1 92 ? -14.934 0.014 16.291 1.00 91.44 92 ASN A O 1
ATOM 747 N N . PHE A 1 93 ? -12.956 -0.751 17.013 1.00 90.75 93 PHE A N 1
ATOM 748 C CA . PHE A 1 93 ? -13.173 -2.152 16.652 1.00 90.75 93 PHE A CA 1
ATOM 749 C C . PHE A 1 93 ? -12.661 -3.076 17.759 1.00 90.75 93 PHE A C 1
ATOM 751 O O . PHE A 1 93 ? -11.744 -2.735 18.501 1.00 90.75 93 PHE A O 1
ATOM 758 N N . LYS A 1 94 ? -13.279 -4.254 17.893 1.00 92.00 94 LYS A N 1
ATOM 759 C CA . LYS A 1 94 ? -12.932 -5.224 18.949 1.00 92.00 94 LYS A CA 1
ATOM 760 C C . LYS A 1 94 ? -11.730 -6.093 18.587 1.00 92.00 94 LYS A C 1
ATOM 762 O O . LYS A 1 94 ? -11.020 -6.554 19.469 1.00 92.00 94 LYS A O 1
ATOM 767 N N . TYR A 1 95 ? -11.556 -6.358 17.299 1.00 92.19 95 TYR A N 1
ATOM 768 C CA . TYR A 1 95 ? -10.490 -7.185 16.753 1.00 92.19 95 TYR A CA 1
ATOM 769 C C . TYR A 1 95 ? -10.267 -6.812 15.289 1.00 92.19 95 TYR A C 1
ATOM 771 O O . TYR A 1 95 ? -11.131 -6.202 14.655 1.00 92.19 95 TYR A O 1
ATOM 779 N N . VAL A 1 96 ? -9.111 -7.200 14.760 1.00 92.50 96 VAL A N 1
ATOM 780 C CA . VAL A 1 96 ? -8.765 -7.076 13.343 1.00 92.50 96 VAL A CA 1
ATOM 781 C C . VAL A 1 96 ? -8.689 -8.481 12.762 1.00 92.50 96 VAL A C 1
ATOM 783 O O . VAL A 1 96 ? -8.067 -9.362 13.352 1.00 92.50 96 VAL A O 1
ATOM 786 N N . LEU A 1 97 ? -9.326 -8.695 11.612 1.00 93.31 97 LEU A N 1
ATOM 787 C CA . LEU A 1 97 ? -9.119 -9.892 10.802 1.00 93.31 97 LEU A CA 1
ATOM 788 C C . LEU A 1 97 ? -8.153 -9.545 9.678 1.00 93.31 97 LEU A C 1
ATOM 790 O O . LEU A 1 97 ? -8.352 -8.556 8.974 1.00 93.31 97 LEU A O 1
ATOM 794 N N . ALA A 1 98 ? -7.123 -10.363 9.506 1.00 91.75 98 ALA A N 1
ATOM 795 C CA . ALA A 1 98 ? -6.149 -10.190 8.445 1.00 91.75 98 ALA A CA 1
ATOM 796 C C . ALA A 1 98 ? -5.688 -11.551 7.914 1.00 91.75 98 ALA A C 1
ATOM 798 O O . ALA A 1 98 ? -5.748 -12.562 8.613 1.00 91.75 98 ALA A O 1
ATOM 799 N N . ASP A 1 99 ? -5.239 -11.559 6.662 1.00 88.88 99 ASP A N 1
ATOM 800 C CA . ASP A 1 99 ? -4.589 -12.715 6.044 1.00 88.88 99 ASP A CA 1
ATOM 801 C C . ASP A 1 99 ? -3.269 -13.051 6.770 1.00 88.88 99 ASP A C 1
ATOM 803 O O . ASP A 1 99 ? -2.653 -12.174 7.384 1.00 88.88 99 ASP A O 1
ATOM 807 N N . SER A 1 100 ? -2.797 -14.298 6.667 1.00 86.81 100 SER A N 1
ATOM 808 C CA . SER A 1 100 ? -1.514 -14.733 7.243 1.00 86.81 100 SER A CA 1
ATOM 809 C C . SER A 1 100 ? -0.317 -13.934 6.718 1.00 86.81 100 SER A C 1
ATOM 811 O O . SER A 1 100 ? 0.710 -13.824 7.384 1.00 86.81 100 SER A O 1
ATOM 813 N N . TRP A 1 101 ? -0.453 -13.277 5.566 1.00 81.94 101 TRP A N 1
ATOM 814 C CA . TRP A 1 101 ? 0.529 -12.311 5.080 1.00 81.94 101 TRP A CA 1
ATOM 815 C C . TRP A 1 101 ? 0.796 -11.154 6.064 1.00 81.94 101 TRP A C 1
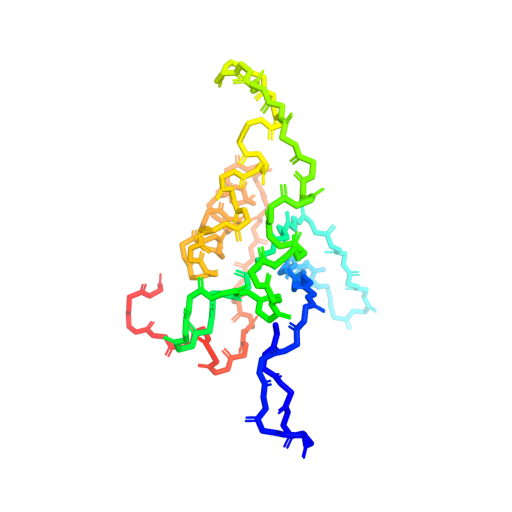ATOM 817 O O . TRP A 1 101 ? 1.872 -10.555 6.038 1.00 81.94 101 TRP A O 1
ATOM 827 N N . PHE A 1 102 ? -0.170 -10.822 6.922 1.00 84.00 102 PHE A N 1
ATOM 828 C CA . PHE A 1 102 ? -0.083 -9.742 7.909 1.00 84.00 102 PHE A CA 1
ATOM 829 C C . PHE A 1 102 ? 0.159 -10.248 9.334 1.00 84.00 102 PHE A C 1
ATOM 831 O O . PHE A 1 102 ? 0.296 -9.436 10.245 1.00 84.00 102 PHE A O 1
ATOM 838 N N . THR A 1 103 ? 0.240 -11.562 9.557 1.00 77.38 103 THR A N 1
ATOM 839 C CA . THR A 1 103 ? 0.530 -12.107 10.887 1.00 77.38 103 THR A CA 1
ATOM 840 C C . THR A 1 103 ? 2.031 -12.041 11.155 1.00 77.38 103 THR A C 1
ATOM 842 O O . THR A 1 103 ? 2.775 -12.962 10.820 1.00 77.38 103 THR A O 1
ATOM 845 N N . CYS A 1 104 ? 2.486 -10.941 11.749 1.00 74.94 104 CYS A N 1
ATOM 846 C CA . CYS A 1 104 ? 3.832 -10.808 12.300 1.00 74.94 104 CYS A CA 1
ATOM 847 C C . CYS A 1 104 ? 3.766 -10.235 13.718 1.00 74.94 104 CYS A C 1
ATOM 849 O O . CYS A 1 104 ? 2.883 -9.438 14.013 1.00 74.94 104 CYS A O 1
ATOM 851 N N . GLU A 1 105 ? 4.725 -10.592 14.575 1.00 64.69 105 GLU A N 1
ATOM 852 C CA . GLU A 1 105 ? 4.825 -10.056 15.946 1.00 64.69 105 GLU A CA 1
ATOM 853 C C . GLU A 1 105 ? 4.970 -8.529 15.959 1.00 64.69 105 GLU A C 1
ATOM 855 O O . GLU A 1 105 ? 4.515 -7.838 16.863 1.00 64.69 105 GLU A O 1
ATOM 860 N N . SER A 1 106 ? 5.565 -7.990 14.899 1.00 61.50 106 SER A N 1
ATOM 861 C CA . SER A 1 106 ? 5.690 -6.565 14.669 1.00 61.50 106 SER A CA 1
ATOM 862 C C . SER A 1 106 ? 4.446 -5.955 14.020 1.00 61.50 106 SER A C 1
ATOM 864 O O . SER A 1 106 ? 4.645 -5.054 13.221 1.00 61.50 106 SER A O 1
ATOM 866 N N . LEU A 1 107 ? 3.214 -6.419 14.249 1.00 57.56 107 LEU A N 1
ATOM 867 C CA . LEU A 1 107 ? 1.987 -5.702 13.859 1.00 57.56 107 LEU A CA 1
ATOM 868 C C . LEU A 1 107 ? 1.298 -5.199 15.121 1.00 57.56 107 LEU A C 1
ATOM 870 O O . LEU A 1 107 ? 1.207 -3.952 15.227 1.00 57.56 107 LEU A O 1
#

pLDDT: mean 90.63, std 6.33, range [57.56, 96.75]

Secondary structure (DSSP, 8-state):
-EETTTTEE-S-EEEEEEEEE-SS-EEEEEEEEEE--TTTTSTT--HHHHHHS------TTSHHHHHHHHTTS-HHHHHHHHHHHHHHTT---S-----GGG--TT-

Sequence (107 aa):
MFDHVTHSFIYGMKCLTLALSDGKSCYPIDFSLHREKGKKKDYGLTLKQRKEQFKEKRNAKNPDYARKAECDESKLEMARRMLCHAVGHGINFKYVLADSWFTCESL

Organism: NCBI:txid749906

Radius of gyration: 16.59 Å; chains: 1; bounding box: 38×39×42 Å

Foldseek 3Di:
DQDPVVRDQAADKDKDFDWDDPPPDIGTPDIAIAADCPPVRQSRDDPVVVVVPDDDDDDPPDVVVVNVVSRHDDSQVVVVVSVVVCVVVVNDDDDDDDDPVNDDPVD